Protein AF-A0A7S2ADS4-F1 (afdb_monomer)

Organism: NCBI:txid327968

pLDDT: mean 87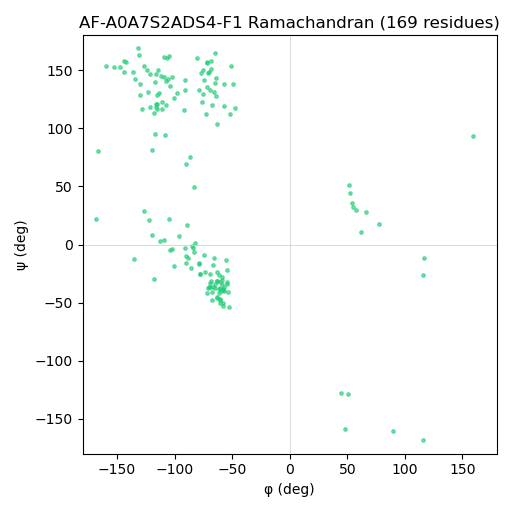.81, std 14.77, range [32.03, 98.38]

Radius of gyration: 16.37 Å; Cα contacts (8 Å, |Δi|>4): 279; chains: 1; bounding box: 36×34×46 Å

Secondary structure (DSSP, 8-state):
--TTS----------GGGHHHHHHHHHTTSTTT--SEEEE--SSEEE-TTTHHHHHHHHHHH--TTEEEEESSS-TT-EEEEHHHHHHHTTTT-S---HHHHHHHHTT-SSS--GGGG-SEEEEEPPPEEEEEE-TT-SS--EEEEEETTTTEEEEE-TTSTTSTTSSS--

Structure (mmCIF, N/CA/C/O backbone):
data_AF-A0A7S2ADS4-F1
#
_entry.id   AF-A0A7S2ADS4-F1
#
loop_
_atom_site.group_PDB
_atom_site.id
_atom_site.type_symbol
_atom_site.label_atom_id
_atom_site.label_alt_id
_atom_site.label_comp_id
_atom_site.label_asym_id
_atom_site.label_entity_id
_atom_site.label_seq_id
_atom_site.pdbx_PDB_ins_code
_atom_site.Cartn_x
_atom_site.Cartn_y
_atom_site.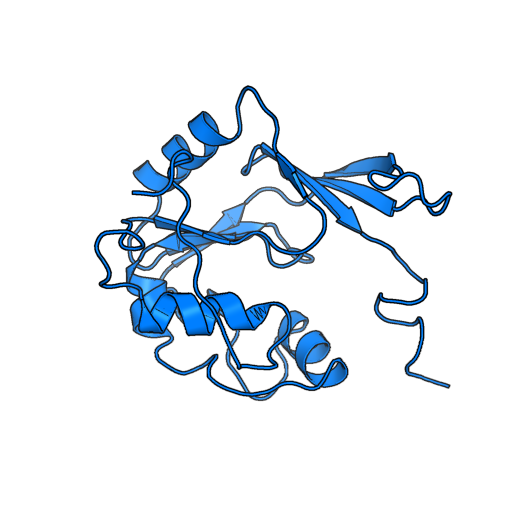Cartn_z
_atom_site.occupancy
_atom_site.B_iso_or_equiv
_atom_site.auth_seq_id
_atom_site.auth_comp_id
_atom_site.auth_asym_id
_atom_site.auth_atom_id
_atom_site.pdbx_PDB_model_num
ATOM 1 N N . TRP A 1 1 ? 11.730 -10.550 19.536 1.00 46.09 1 TRP A N 1
ATOM 2 C CA . TRP A 1 1 ? 11.793 -9.751 18.298 1.00 46.09 1 TRP A CA 1
ATOM 3 C C . TRP A 1 1 ? 12.718 -10.472 17.335 1.00 46.09 1 TRP A C 1
ATOM 5 O O . TRP A 1 1 ? 13.743 -10.949 17.799 1.00 46.09 1 TRP A O 1
ATOM 15 N N . GLY A 1 2 ? 12.358 -10.624 16.056 1.00 39.84 2 GLY A N 1
ATOM 16 C CA . GLY A 1 2 ? 13.338 -11.047 15.048 1.00 39.84 2 GLY A CA 1
ATOM 17 C C . GLY A 1 2 ? 14.359 -9.927 14.829 1.00 39.84 2 GLY A C 1
ATOM 18 O O . GLY A 1 2 ? 14.009 -8.759 15.006 1.00 39.84 2 GLY A O 1
ATOM 19 N N . GLU A 1 3 ? 15.592 -10.263 14.455 1.00 45.09 3 GLU A N 1
ATOM 20 C CA . GLU A 1 3 ? 16.738 -9.335 14.370 1.00 45.09 3 GLU A CA 1
ATOM 21 C C . GLU A 1 3 ? 16.525 -8.095 13.473 1.00 45.09 3 GLU A C 1
ATOM 23 O O . GLU A 1 3 ? 17.289 -7.140 13.560 1.00 45.09 3 GLU A O 1
ATOM 28 N N . LEU A 1 4 ? 15.475 -8.062 12.643 1.00 58.88 4 LEU A N 1
ATOM 29 C CA . LEU A 1 4 ? 15.259 -7.041 11.608 1.00 58.88 4 LEU A CA 1
ATOM 30 C C . LEU A 1 4 ? 14.064 -6.099 11.845 1.00 58.88 4 LEU A C 1
ATOM 32 O O . LEU A 1 4 ? 13.766 -5.272 10.987 1.00 58.88 4 LEU A O 1
ATOM 36 N N . GLY A 1 5 ? 13.341 -6.210 12.966 1.00 79.06 5 GLY A N 1
ATOM 37 C CA . GLY A 1 5 ? 12.141 -5.382 13.189 1.00 79.06 5 GLY A CA 1
ATOM 38 C C . GLY A 1 5 ? 10.993 -5.687 12.214 1.00 79.06 5 GLY A C 1
ATOM 39 O O . GLY A 1 5 ? 10.181 -4.817 11.910 1.00 79.06 5 GLY A O 1
ATOM 40 N N . MET A 1 6 ? 10.936 -6.923 11.713 1.00 87.25 6 MET A N 1
ATOM 41 C CA . MET A 1 6 ? 9.904 -7.420 10.803 1.00 87.25 6 MET A CA 1
ATOM 42 C C . MET A 1 6 ? 8.936 -8.352 11.537 1.00 87.25 6 MET A C 1
ATOM 44 O O . MET A 1 6 ? 9.355 -9.167 12.364 1.00 87.25 6 MET A O 1
ATOM 48 N N . THR A 1 7 ? 7.653 -8.267 11.184 1.00 90.69 7 THR A N 1
ATOM 49 C CA . THR A 1 7 ? 6.601 -9.177 11.655 1.00 90.69 7 THR A CA 1
ATOM 50 C C . THR A 1 7 ? 6.062 -9.956 10.466 1.00 90.69 7 THR A C 1
ATOM 52 O O . THR A 1 7 ? 5.569 -9.361 9.511 1.00 90.69 7 THR A O 1
ATOM 55 N N . TYR A 1 8 ? 6.154 -11.282 10.530 1.00 93.00 8 TYR A N 1
ATOM 56 C CA . TYR A 1 8 ? 5.609 -12.182 9.518 1.00 93.00 8 TYR A CA 1
ATOM 57 C C . TYR A 1 8 ? 4.250 -12.700 9.983 1.00 93.00 8 TYR A C 1
ATOM 59 O O . TYR A 1 8 ? 4.121 -13.163 11.117 1.00 93.00 8 TYR A O 1
ATOM 67 N N . ILE A 1 9 ? 3.249 -12.618 9.109 1.00 92.81 9 ILE A N 1
ATOM 68 C CA . ILE A 1 9 ? 1.906 -13.148 9.348 1.00 92.81 9 ILE A CA 1
ATOM 69 C C . ILE A 1 9 ? 1.627 -14.160 8.246 1.00 92.81 9 ILE A C 1
ATOM 71 O O . ILE A 1 9 ? 1.617 -13.811 7.066 1.00 92.81 9 ILE A O 1
ATOM 75 N N . ASN A 1 10 ? 1.411 -15.414 8.631 1.00 92.06 10 ASN A N 1
ATOM 76 C CA . ASN A 1 10 ? 1.027 -16.453 7.687 1.00 92.06 10 ASN A CA 1
ATOM 77 C C . ASN A 1 10 ? -0.464 -16.323 7.373 1.00 92.06 10 ASN A C 1
ATOM 79 O O . ASN A 1 10 ? -1.283 -16.202 8.283 1.00 92.06 10 ASN A O 1
ATOM 83 N N . SER A 1 11 ? -0.807 -16.383 6.090 1.00 87.88 11 SER A N 1
ATOM 84 C CA . SER A 1 11 ? -2.189 -16.393 5.620 1.00 87.88 11 SER A CA 1
ATOM 85 C C . SER A 1 11 ? -2.431 -17.637 4.782 1.00 87.88 11 SER A C 1
ATOM 87 O O . SER A 1 11 ? -1.649 -17.946 3.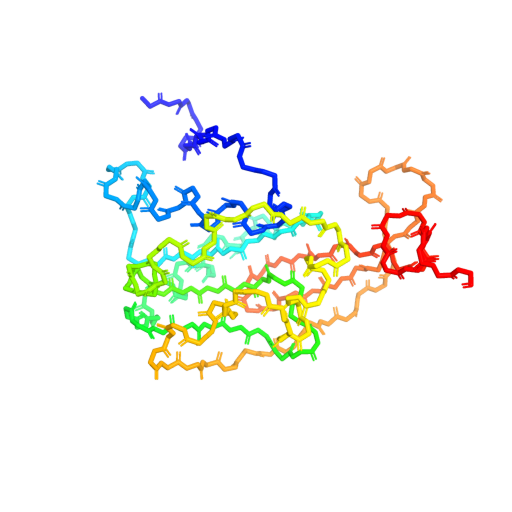885 1.00 87.88 11 SER A O 1
ATOM 89 N N . THR A 1 12 ? -3.514 -18.351 5.075 1.00 88.56 12 THR A N 1
ATOM 90 C CA . THR A 1 12 ? -4.017 -19.452 4.240 1.00 88.56 12 THR A CA 1
ATOM 91 C C . THR A 1 12 ? -5.024 -18.963 3.199 1.00 88.56 12 THR A C 1
ATOM 93 O O . THR A 1 12 ? -5.505 -19.752 2.388 1.00 88.56 12 THR A O 1
ATOM 96 N N . LEU A 1 13 ? -5.353 -17.667 3.218 1.00 89.25 13 LEU A N 1
ATOM 97 C CA . LEU A 1 13 ? -6.342 -17.070 2.338 1.00 89.25 13 LEU A CA 1
ATOM 98 C C . LEU A 1 13 ? -5.768 -16.880 0.930 1.00 89.25 13 LEU A C 1
ATOM 100 O O . LEU A 1 13 ? -4.782 -16.162 0.729 1.00 89.25 13 LEU A O 1
ATOM 104 N N . ASN A 1 14 ? -6.436 -17.466 -0.061 1.00 84.94 14 ASN A N 1
ATOM 105 C CA . ASN A 1 14 ? -6.102 -17.278 -1.464 1.00 84.94 14 ASN A CA 1
ATOM 106 C C . ASN A 1 14 ? -6.821 -16.039 -2.012 1.00 84.94 14 ASN A C 1
ATOM 108 O O . ASN A 1 14 ? -7.826 -16.137 -2.717 1.00 84.94 14 ASN A O 1
ATOM 112 N N . ALA A 1 15 ? -6.318 -14.865 -1.638 1.00 80.88 15 ALA A N 1
ATOM 113 C CA . ALA A 1 15 ? -6.899 -13.578 -2.013 1.00 80.88 15 ALA A CA 1
ATOM 114 C C . ALA A 1 15 ? -5.929 -12.659 -2.770 1.00 80.88 15 ALA A C 1
ATOM 116 O O . ALA A 1 15 ? -6.141 -11.449 -2.802 1.00 80.88 15 ALA A O 1
ATOM 117 N N . PHE A 1 16 ? -4.879 -13.231 -3.377 1.00 85.19 16 PHE A N 1
ATOM 118 C CA . PHE A 1 16 ? -3.826 -12.491 -4.087 1.00 85.19 16 PHE A CA 1
ATOM 119 C C . PHE A 1 16 ? -3.370 -11.270 -3.268 1.00 85.19 16 PHE A C 1
ATOM 121 O O . PHE A 1 16 ? -3.085 -11.402 -2.079 1.00 85.19 16 PHE A O 1
ATOM 128 N N . ASP A 1 17 ? -3.371 -10.093 -3.885 1.00 81.50 17 ASP A N 1
ATOM 129 C CA . ASP A 1 17 ? -2.969 -8.809 -3.332 1.00 81.50 17 ASP A CA 1
ATOM 130 C C . ASP A 1 17 ? -3.700 -8.488 -2.017 1.00 81.50 17 ASP A C 1
ATOM 132 O O . ASP A 1 17 ? -3.102 -8.015 -1.047 1.00 81.50 17 ASP A O 1
ATOM 136 N N . VAL A 1 18 ? -5.001 -8.771 -1.922 1.00 86.75 18 VAL A N 1
ATOM 137 C CA . VAL A 1 18 ? -5.809 -8.311 -0.781 1.00 86.75 18 VAL A CA 1
ATOM 138 C C . VAL A 1 18 ? -5.743 -9.230 0.441 1.00 86.75 18 VAL A C 1
ATOM 140 O O . VAL A 1 18 ? -6.287 -8.876 1.490 1.00 86.75 18 VAL A O 1
ATOM 143 N N . ASN A 1 19 ? -5.012 -10.352 0.379 1.00 90.81 19 ASN A N 1
ATOM 144 C CA . ASN A 1 19 ? -4.829 -11.233 1.541 1.00 90.81 19 ASN A CA 1
ATOM 145 C C . ASN A 1 19 ? -4.151 -10.519 2.723 1.00 90.81 19 ASN A C 1
ATOM 147 O O . ASN A 1 19 ? -4.493 -10.765 3.878 1.00 90.81 19 ASN A O 1
ATOM 151 N N . ALA A 1 20 ? -3.259 -9.569 2.441 1.00 92.81 20 ALA A N 1
ATOM 152 C CA . ALA A 1 20 ? -2.564 -8.794 3.451 1.00 92.81 20 ALA A CA 1
ATOM 153 C C . ALA A 1 20 ? -3.506 -7.830 4.187 1.00 92.81 20 ALA A C 1
ATOM 155 O O . ALA A 1 20 ? -3.249 -7.512 5.345 1.00 92.81 20 ALA A O 1
ATOM 156 N N . LEU A 1 21 ? -4.615 -7.400 3.569 1.00 95.00 21 LEU A N 1
ATOM 157 C CA . LEU A 1 21 ? -5.641 -6.607 4.255 1.00 95.00 21 LEU A CA 1
ATOM 158 C C . LEU A 1 21 ? -6.435 -7.469 5.243 1.00 95.00 21 LEU A C 1
ATOM 160 O O . LEU A 1 21 ? -6.642 -7.054 6.379 1.00 95.00 21 LEU A O 1
ATOM 164 N N . SER A 1 22 ? -6.798 -8.695 4.859 1.00 95.50 22 SER A N 1
ATOM 165 C CA . SER A 1 22 ? -7.390 -9.668 5.792 1.00 95.50 22 SER A CA 1
ATOM 166 C C . SER A 1 22 ? -6.448 -9.934 6.974 1.00 95.50 22 SER A C 1
ATOM 168 O O . SER A 1 22 ? -6.811 -9.724 8.133 1.00 95.50 22 SER A O 1
ATOM 170 N N . SER A 1 23 ? -5.188 -10.286 6.692 1.00 96.12 23 SER A N 1
ATOM 171 C CA . SER A 1 23 ? -4.178 -10.525 7.727 1.00 96.12 23 SER A CA 1
ATOM 172 C C . SER A 1 23 ? -3.959 -9.315 8.635 1.00 96.12 23 SER A C 1
ATOM 174 O O . SER A 1 23 ? -3.813 -9.484 9.846 1.00 96.12 23 SER A O 1
ATOM 176 N N . LEU A 1 24 ? -3.964 -8.100 8.080 1.00 96.38 24 LEU A N 1
ATOM 177 C CA . LEU A 1 24 ? -3.829 -6.873 8.856 1.00 96.38 24 LEU A CA 1
ATOM 178 C C . LEU A 1 24 ? -5.002 -6.681 9.821 1.00 96.38 24 LEU A C 1
ATOM 180 O O . LEU A 1 24 ? -4.757 -6.367 10.980 1.00 96.38 24 LEU A O 1
ATOM 184 N N . PHE A 1 25 ? -6.249 -6.891 9.391 1.00 97.50 25 PHE A N 1
ATOM 185 C CA . PHE A 1 25 ? -7.410 -6.749 10.276 1.00 97.50 25 PHE A CA 1
ATOM 186 C C . PHE A 1 25 ? -7.366 -7.713 11.461 1.00 97.50 25 PHE A C 1
ATOM 18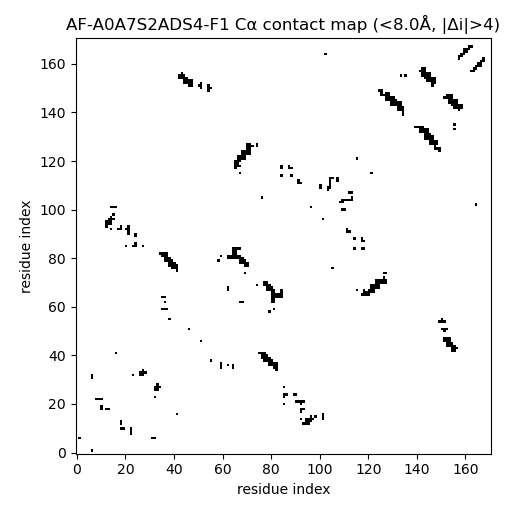8 O O . PHE A 1 25 ? -7.517 -7.274 12.601 1.00 97.50 25 PHE A O 1
ATOM 195 N N . HIS A 1 26 ? -7.064 -8.990 11.215 1.00 97.25 26 HIS A N 1
ATOM 196 C CA . HIS A 1 26 ? -6.988 -10.008 12.272 1.00 97.25 26 HIS A CA 1
ATOM 197 C C . HIS A 1 26 ? -5.838 -9.793 13.261 1.00 97.25 26 HIS A C 1
ATOM 199 O O . HIS A 1 26 ? -5.862 -10.341 14.359 1.00 97.25 26 HIS A O 1
ATOM 205 N N . ASN A 1 27 ? -4.837 -8.986 12.898 1.00 97.31 27 ASN A N 1
ATOM 206 C CA . ASN A 1 27 ? -3.653 -8.742 13.722 1.00 97.31 27 ASN A CA 1
ATOM 207 C C . ASN A 1 27 ? -3.479 -7.265 14.107 1.00 97.31 27 ASN A C 1
ATOM 209 O O . ASN A 1 27 ? -2.452 -6.910 14.676 1.00 97.31 27 ASN A O 1
ATOM 213 N N . VAL A 1 28 ? -4.450 -6.386 13.831 1.00 96.44 28 VAL A N 1
ATOM 214 C CA . VAL A 1 28 ? -4.300 -4.927 14.023 1.00 96.44 28 VAL A CA 1
ATOM 215 C C . VAL A 1 28 ? -4.037 -4.538 15.484 1.00 96.44 28 VAL A C 1
ATOM 217 O O . VAL A 1 28 ? -3.425 -3.505 15.759 1.00 96.44 28 VAL A O 1
ATOM 220 N N . ASP A 1 29 ? -4.485 -5.377 16.418 1.00 95.94 29 ASP A N 1
ATOM 221 C CA . ASP A 1 29 ? -4.302 -5.207 17.859 1.00 95.94 29 ASP A CA 1
ATOM 222 C C . ASP A 1 29 ? -3.021 -5.865 18.403 1.00 95.94 29 ASP A C 1
ATOM 224 O O . ASP A 1 29 ? -2.635 -5.584 19.541 1.00 95.94 29 ASP A O 1
ATOM 228 N N . ASP A 1 30 ? -2.313 -6.674 17.602 1.00 95.75 30 ASP A N 1
ATOM 229 C CA . ASP A 1 30 ? -1.022 -7.247 17.992 1.00 95.75 30 ASP A CA 1
ATOM 230 C C . ASP A 1 30 ? 0.002 -6.112 18.193 1.00 95.75 30 ASP A C 1
ATOM 232 O O . ASP A 1 30 ? 0.194 -5.294 17.287 1.00 95.75 30 ASP A O 1
ATOM 236 N N . PRO A 1 31 ? 0.710 -6.038 19.338 1.00 94.44 31 PRO A N 1
ATOM 237 C CA . PRO A 1 31 ? 1.683 -4.977 19.609 1.00 94.44 31 PRO A CA 1
ATOM 238 C C . PRO A 1 31 ? 2.780 -4.809 18.546 1.00 94.44 31 PRO A C 1
ATOM 240 O O . PRO A 1 31 ? 3.382 -3.741 18.465 1.00 94.44 31 PRO A O 1
ATOM 243 N N . ARG A 1 32 ? 3.049 -5.844 17.741 1.00 93.50 32 ARG A N 1
ATOM 244 C CA . ARG A 1 32 ? 4.057 -5.860 16.670 1.00 93.50 32 ARG A CA 1
ATOM 245 C C . ARG A 1 32 ? 3.523 -5.373 15.319 1.00 93.50 32 ARG A C 1
ATOM 247 O O . ARG A 1 32 ? 4.311 -5.182 14.396 1.00 93.50 32 ARG A O 1
ATOM 254 N N . VAL A 1 33 ? 2.206 -5.224 15.186 1.00 94.75 33 VAL A N 1
ATOM 255 C CA . VAL A 1 33 ? 1.500 -4.816 13.954 1.00 94.75 33 VAL A CA 1
ATOM 256 C C . VAL A 1 33 ? 0.758 -3.496 14.162 1.00 94.75 33 VAL A C 1
ATOM 258 O O . VAL A 1 33 ? 0.584 -2.711 13.228 1.00 94.75 33 VAL A O 1
ATOM 261 N N . ARG A 1 34 ? 0.327 -3.224 15.394 1.00 95.81 34 ARG A N 1
ATOM 262 C CA . ARG A 1 34 ? -0.405 -2.022 15.777 1.00 95.81 34 ARG A CA 1
ATOM 263 C C . ARG A 1 34 ? 0.385 -0.761 15.428 1.00 95.81 34 ARG A C 1
ATOM 265 O O . ARG A 1 34 ? 1.455 -0.503 15.976 1.00 95.81 34 ARG A O 1
ATOM 272 N N . ALA A 1 35 ? -0.191 0.070 14.568 1.00 96.00 35 ALA A N 1
ATOM 273 C CA . ALA A 1 35 ? 0.373 1.344 14.146 1.00 96.00 35 ALA A CA 1
ATOM 274 C C . ALA A 1 35 ? -0.736 2.389 13.986 1.00 96.00 35 ALA A C 1
ATOM 276 O O . ALA A 1 35 ? -1.895 2.055 13.765 1.00 96.00 35 ALA A O 1
ATOM 277 N N . ARG A 1 36 ? -0.386 3.679 14.069 1.00 96.12 36 ARG A N 1
ATOM 278 C CA . ARG A 1 36 ? -1.331 4.782 13.802 1.00 96.12 36 ARG A CA 1
ATOM 279 C C . ARG A 1 36 ? -1.719 4.861 12.320 1.00 96.12 36 ARG A C 1
ATOM 281 O O . ARG A 1 36 ? -2.836 5.274 11.999 1.00 96.12 36 ARG A O 1
ATOM 288 N N . ALA A 1 37 ? -0.778 4.514 11.450 1.00 97.31 37 ALA A N 1
ATOM 289 C CA . ALA A 1 37 ? -0.892 4.584 10.006 1.00 97.31 37 ALA A CA 1
ATOM 290 C C . ALA A 1 37 ? -0.164 3.401 9.369 1.00 97.31 37 ALA A C 1
ATOM 292 O O . ALA A 1 37 ? 0.860 2.947 9.882 1.00 97.31 37 ALA A O 1
ATOM 293 N N . TYR A 1 38 ? -0.675 2.966 8.228 1.00 97.44 38 TYR A N 1
ATOM 294 C CA . TYR A 1 38 ? -0.163 1.856 7.444 1.00 97.44 38 TYR A CA 1
ATOM 295 C C . TYR A 1 38 ? 0.191 2.345 6.043 1.00 97.44 38 TYR A C 1
ATOM 297 O O . TYR A 1 38 ? -0.461 3.246 5.514 1.00 97.44 38 TYR A O 1
ATOM 305 N N . LEU A 1 39 ? 1.223 1.751 5.452 1.00 96.12 39 LEU A N 1
ATOM 306 C CA . LEU A 1 39 ? 1.535 1.865 4.032 1.00 96.12 39 LEU A CA 1
ATOM 307 C C . LEU A 1 39 ? 1.402 0.474 3.437 1.00 96.12 39 LEU A C 1
ATOM 309 O O . LEU A 1 39 ? 2.086 -0.452 3.865 1.00 96.12 39 LEU A O 1
ATOM 313 N N . TYR A 1 40 ? 0.514 0.347 2.466 1.00 95.38 40 TYR A N 1
ATOM 314 C CA . TYR A 1 40 ? 0.331 -0.878 1.718 1.00 95.38 40 TYR A CA 1
ATOM 315 C C . TYR A 1 40 ? 1.061 -0.740 0.382 1.00 95.38 40 TYR A C 1
ATOM 317 O O . TYR A 1 40 ? 0.891 0.243 -0.345 1.00 95.38 40 TYR A O 1
ATOM 325 N N . ILE A 1 41 ? 1.924 -1.714 0.117 1.00 93.06 41 ILE A N 1
ATOM 326 C CA . ILE A 1 41 ? 2.732 -1.854 -1.090 1.00 93.06 41 ILE A CA 1
ATOM 327 C C . ILE A 1 41 ? 2.540 -3.274 -1.605 1.00 93.06 41 ILE A C 1
ATOM 329 O O . ILE A 1 41 ? 2.527 -4.221 -0.821 1.00 93.06 41 ILE A O 1
ATOM 333 N N . HIS A 1 42 ? 2.402 -3.410 -2.916 1.00 87.88 42 HIS A N 1
ATOM 334 C CA . HIS A 1 42 ? 2.174 -4.693 -3.570 1.00 87.88 42 HIS A CA 1
ATOM 335 C C . HIS A 1 42 ? 3.133 -4.895 -4.753 1.00 87.88 42 HIS A C 1
ATOM 337 O O . HIS A 1 42 ? 3.690 -3.920 -5.266 1.00 87.88 42 HIS A O 1
ATOM 343 N N . ASP A 1 43 ? 3.288 -6.137 -5.220 1.00 85.31 43 ASP A N 1
ATOM 344 C CA . ASP A 1 43 ? 4.218 -6.612 -6.259 1.00 85.31 43 ASP A CA 1
ATOM 345 C C . ASP A 1 43 ? 5.681 -6.143 -6.100 1.00 85.31 43 ASP A C 1
ATOM 347 O O . ASP A 1 43 ? 6.165 -5.770 -5.033 1.00 85.31 43 ASP A O 1
ATOM 351 N N . THR A 1 44 ? 6.413 -6.173 -7.214 1.00 91.00 44 THR A N 1
ATOM 352 C CA . THR A 1 44 ? 7.784 -5.716 -7.371 1.00 91.00 44 THR A CA 1
ATOM 353 C C . THR A 1 44 ? 7.906 -4.216 -7.123 1.00 91.00 44 THR A C 1
ATOM 355 O O . THR A 1 44 ? 7.612 -3.390 -7.997 1.00 91.00 44 THR A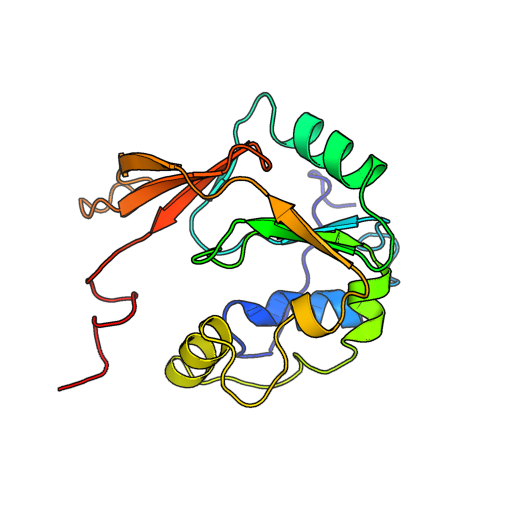 O 1
ATOM 358 N N . VAL A 1 45 ? 8.423 -3.866 -5.948 1.00 94.38 45 VAL A N 1
ATOM 359 C CA . VAL A 1 45 ? 8.780 -2.496 -5.578 1.00 94.38 45 VAL A CA 1
ATOM 360 C C . VAL A 1 45 ? 10.238 -2.388 -5.147 1.00 94.38 45 VAL A C 1
ATOM 362 O O . VAL A 1 45 ? 10.817 -3.321 -4.599 1.00 94.38 45 VAL A O 1
ATOM 365 N N . MET A 1 46 ? 10.825 -1.216 -5.374 1.00 95.69 46 MET A N 1
ATOM 366 C CA . MET A 1 46 ? 12.127 -0.831 -4.837 1.00 95.69 46 MET A CA 1
ATOM 367 C C . MET A 1 46 ? 11.979 0.517 -4.144 1.00 95.69 46 MET A C 1
ATOM 369 O O . MET A 1 46 ? 11.637 1.517 -4.777 1.00 95.69 46 MET A O 1
ATOM 373 N N . VAL A 1 47 ? 12.215 0.537 -2.840 1.00 95.31 47 VAL A N 1
ATOM 374 C CA . VAL A 1 47 ? 12.160 1.756 -2.030 1.00 95.31 47 VAL A CA 1
ATOM 375 C C . VAL A 1 47 ? 13.411 2.603 -2.242 1.00 95.31 47 VAL A C 1
ATOM 377 O O . VAL A 1 47 ? 14.494 2.061 -2.456 1.00 95.31 47 VAL A O 1
ATOM 380 N N . GLU A 1 48 ? 13.283 3.927 -2.164 1.00 95.25 48 GLU A N 1
ATOM 381 C CA . GLU A 1 48 ? 14.441 4.822 -2.199 1.00 95.25 48 GLU A CA 1
ATOM 382 C C . GLU A 1 48 ? 15.208 4.733 -0.864 1.00 95.25 48 GLU A C 1
ATOM 384 O O . GLU A 1 48 ? 14.688 5.202 0.161 1.00 95.25 48 GLU A O 1
ATOM 389 N N . PRO A 1 49 ? 16.441 4.183 -0.831 1.00 92.25 49 PRO A N 1
ATOM 390 C CA . PRO A 1 49 ? 17.090 3.779 0.421 1.00 92.25 49 PRO A CA 1
ATOM 391 C C . PRO A 1 49 ? 17.267 4.916 1.430 1.00 92.25 49 PRO A C 1
ATOM 393 O O . PRO A 1 49 ? 17.175 4.707 2.637 1.00 92.25 49 PRO A O 1
ATOM 396 N N . LYS A 1 50 ? 17.502 6.140 0.943 1.00 93.62 50 LYS A N 1
ATOM 397 C CA . LYS A 1 50 ? 17.803 7.296 1.801 1.00 93.62 50 LYS A CA 1
ATOM 398 C C . LYS A 1 50 ? 16.568 8.025 2.323 1.00 93.62 50 LYS A C 1
ATOM 400 O O . LYS A 1 50 ? 16.674 8.789 3.278 1.00 93.62 50 LYS A O 1
ATOM 405 N N . SER A 1 51 ? 15.414 7.863 1.679 1.00 96.00 51 SER A N 1
ATOM 406 C CA . SER A 1 51 ? 14.284 8.778 1.895 1.00 96.00 51 SER A CA 1
ATOM 407 C C . SER A 1 51 ? 12.924 8.113 2.060 1.00 96.00 51 SER A C 1
ATOM 409 O O . SER A 1 51 ? 12.013 8.759 2.568 1.00 96.00 51 SER A O 1
ATOM 411 N N . PHE A 1 52 ? 12.791 6.822 1.753 1.00 94.88 52 PHE A N 1
ATOM 412 C CA . PHE A 1 52 ? 11.544 6.083 1.948 1.00 94.88 52 PHE A CA 1
ATOM 413 C C . PHE A 1 52 ? 10.998 6.204 3.378 1.00 94.88 52 PHE A C 1
ATOM 415 O O . PHE A 1 52 ? 9.868 6.639 3.596 1.00 94.88 52 PHE A O 1
ATOM 422 N N . LEU A 1 53 ? 11.827 5.890 4.379 1.00 93.25 53 LEU A N 1
ATOM 423 C CA . LEU A 1 53 ? 11.384 5.886 5.772 1.00 93.25 53 LEU A CA 1
ATOM 424 C C . LEU A 1 53 ? 11.052 7.293 6.284 1.00 93.25 53 LEU A C 1
ATOM 426 O O . LEU A 1 53 ? 10.073 7.479 7.009 1.00 93.25 53 LEU A O 1
ATOM 430 N N . SER A 1 54 ? 11.859 8.296 5.925 1.00 95.50 54 SER A N 1
ATOM 431 C CA . SER A 1 54 ? 11.604 9.679 6.339 1.00 95.50 54 SER A CA 1
ATOM 432 C C . SER A 1 54 ? 10.333 10.222 5.687 1.00 95.50 54 SER A C 1
ATOM 434 O O . SER A 1 54 ? 9.558 10.911 6.353 1.00 95.50 54 SER A O 1
ATOM 436 N N . GLN A 1 55 ? 10.068 9.846 4.437 1.00 96.00 55 GLN A N 1
ATOM 437 C CA . GLN A 1 55 ? 8.840 10.193 3.745 1.00 96.00 55 GLN A CA 1
ATOM 438 C C . GLN A 1 55 ? 7.615 9.509 4.362 1.00 96.00 55 GLN A C 1
ATOM 440 O O . GLN A 1 55 ? 6.635 10.187 4.677 1.00 96.00 55 GLN A O 1
ATOM 445 N N . PHE A 1 56 ? 7.670 8.200 4.621 1.00 94.69 56 PHE A N 1
ATOM 446 C CA . PHE A 1 56 ? 6.555 7.503 5.264 1.00 94.69 56 PHE A CA 1
ATOM 447 C C . PHE A 1 56 ? 6.244 8.089 6.648 1.00 94.69 56 PHE A C 1
ATOM 449 O O . PHE A 1 56 ? 5.082 8.318 6.979 1.00 94.69 56 PHE A O 1
ATOM 456 N N . ARG A 1 57 ? 7.269 8.451 7.432 1.00 95.38 57 ARG A N 1
ATOM 457 C CA . ARG A 1 57 ? 7.083 9.145 8.718 1.00 95.38 57 ARG A CA 1
ATOM 458 C C . ARG A 1 57 ? 6.377 10.495 8.569 1.00 95.38 57 ARG A C 1
ATOM 460 O O . ARG A 1 57 ? 5.576 10.839 9.435 1.00 95.38 57 ARG A O 1
ATOM 467 N N . LYS A 1 58 ? 6.647 11.264 7.507 1.00 96.38 58 LYS A N 1
ATOM 468 C CA . LYS A 1 58 ? 5.920 12.518 7.230 1.00 96.38 58 LYS A CA 1
ATOM 469 C C . LYS A 1 58 ? 4.443 12.240 6.962 1.00 96.38 58 LYS A C 1
ATOM 471 O O . LYS A 1 58 ? 3.600 12.888 7.573 1.00 96.38 58 LYS A O 1
ATOM 476 N N . ILE A 1 59 ? 4.138 11.241 6.131 1.00 95.62 59 ILE A N 1
ATOM 477 C CA . ILE A 1 59 ? 2.757 10.829 5.841 1.00 95.62 59 ILE A CA 1
ATOM 478 C C . ILE A 1 59 ? 2.043 10.371 7.117 1.00 95.62 59 ILE A C 1
ATOM 480 O O . ILE A 1 59 ? 0.963 10.867 7.426 1.00 95.62 59 ILE A O 1
ATOM 484 N N . ALA A 1 60 ? 2.661 9.481 7.896 1.00 96.00 60 ALA A N 1
ATOM 485 C CA . ALA A 1 60 ? 2.076 8.918 9.112 1.00 96.00 60 ALA A CA 1
ATOM 486 C C . ALA A 1 60 ? 1.715 9.984 10.166 1.00 96.00 60 ALA A C 1
ATOM 488 O O . ALA A 1 60 ? 0.759 9.812 10.926 1.00 96.00 60 ALA A O 1
ATOM 489 N N . LYS A 1 61 ? 2.458 11.101 10.202 1.00 96.75 61 LYS A N 1
ATOM 490 C CA . LYS A 1 61 ? 2.181 12.238 11.094 1.00 96.75 61 LYS A CA 1
ATOM 491 C C . LYS A 1 61 ? 0.931 13.022 10.695 1.00 96.75 61 LYS A C 1
ATOM 493 O O . LYS A 1 61 ? 0.214 13.483 11.577 1.00 96.75 61 LYS A O 1
ATOM 498 N N . ILE A 1 62 ? 0.681 13.186 9.397 1.00 96.88 62 ILE A N 1
ATOM 499 C CA . ILE A 1 62 ? -0.387 14.064 8.886 1.00 96.88 62 ILE A CA 1
ATOM 500 C C . ILE A 1 62 ? -1.654 13.317 8.473 1.00 96.88 62 ILE A C 1
ATOM 502 O O . ILE A 1 62 ? -2.706 13.939 8.340 1.00 96.88 62 ILE A O 1
ATOM 506 N N . ILE A 1 63 ? -1.569 12.005 8.253 1.00 97.69 63 ILE A N 1
ATOM 507 C CA . ILE A 1 63 ? -2.730 11.205 7.879 1.00 97.69 63 ILE A CA 1
ATOM 508 C C . ILE A 1 63 ? -3.708 11.100 9.056 1.00 97.69 63 ILE A C 1
ATOM 510 O O . ILE A 1 63 ? -3.309 10.871 10.207 1.00 97.69 63 ILE A O 1
ATOM 514 N N . GLY A 1 64 ? -4.988 11.322 8.758 1.00 98.31 64 GLY A N 1
ATOM 515 C CA . GLY A 1 64 ? -6.094 11.133 9.689 1.00 98.31 64 GLY A CA 1
ATOM 516 C C . GLY A 1 64 ? -6.370 9.653 9.947 1.00 98.31 64 GLY A C 1
ATOM 517 O O . GLY A 1 64 ? -6.039 8.792 9.139 1.00 98.31 64 GLY A O 1
ATOM 518 N N . GLU A 1 65 ? -7.002 9.346 11.077 1.00 98.19 65 GLU A N 1
ATOM 519 C CA . GLU A 1 65 ? -7.261 7.958 11.489 1.00 98.19 65 GLU A CA 1
ATOM 520 C C . GLU A 1 65 ? -8.219 7.217 10.540 1.00 98.19 65 GLU A C 1
ATOM 522 O O . GLU A 1 65 ? -8.042 6.023 10.315 1.00 98.19 65 GLU A O 1
ATOM 527 N N . ASP A 1 66 ? -9.187 7.938 9.964 1.00 98.25 66 ASP A N 1
ATOM 528 C CA . ASP A 1 66 ? -10.177 7.470 8.977 1.00 98.25 66 ASP A CA 1
ATOM 529 C C . ASP A 1 66 ? -9.855 7.970 7.546 1.00 98.25 66 ASP A C 1
ATOM 531 O O . ASP A 1 66 ? -10.749 8.107 6.707 1.00 98.25 66 ASP A O 1
ATOM 535 N N . GLU A 1 67 ? -8.599 8.334 7.267 1.00 98.38 67 GLU A N 1
ATOM 536 C CA . GLU A 1 67 ? -8.161 8.826 5.955 1.00 98.38 67 GLU A CA 1
ATOM 537 C C . GLU A 1 67 ? -7.414 7.745 5.175 1.00 98.38 67 GLU A C 1
ATOM 539 O O . GLU A 1 67 ? -6.611 7.000 5.740 1.00 98.38 67 GLU A O 1
ATOM 544 N N . ILE A 1 68 ? -7.611 7.736 3.859 1.00 97.62 68 ILE A N 1
ATOM 545 C CA . ILE A 1 68 ? -6.733 7.068 2.901 1.00 97.62 68 ILE A CA 1
ATOM 546 C C . ILE A 1 68 ? -6.099 8.092 1.954 1.00 97.62 68 ILE A C 1
ATOM 548 O O . ILE A 1 68 ? -6.750 9.033 1.495 1.00 97.62 68 ILE A O 1
ATOM 552 N N . ARG A 1 69 ? -4.818 7.890 1.652 1.00 96.75 69 ARG A N 1
ATOM 553 C CA . ARG A 1 69 ? -4.035 8.628 0.664 1.00 96.75 69 ARG A CA 1
ATOM 554 C C . ARG A 1 69 ? -3.633 7.685 -0.453 1.00 96.75 69 ARG A C 1
ATOM 556 O O . ARG A 1 69 ? -2.888 6.736 -0.203 1.00 96.75 69 ARG A O 1
ATOM 563 N N . LEU A 1 70 ? -4.113 7.947 -1.663 1.00 93.50 70 LEU A N 1
ATOM 564 C CA . LEU A 1 70 ? -3.804 7.131 -2.833 1.00 93.50 70 LEU A CA 1
ATOM 565 C C . LEU A 1 70 ? -3.485 7.997 -4.057 1.00 93.50 70 LEU A C 1
ATOM 567 O O . LEU A 1 70 ? -4.052 9.084 -4.202 1.00 93.50 70 LEU A O 1
ATOM 571 N N . PRO A 1 71 ? -2.614 7.517 -4.956 1.00 89.62 71 PRO A N 1
ATOM 572 C CA . PRO A 1 71 ? -2.368 8.182 -6.221 1.00 89.62 71 PRO A CA 1
ATOM 573 C C . PRO A 1 71 ? -3.605 8.086 -7.109 1.00 89.62 71 PRO A C 1
ATOM 575 O O . PRO A 1 71 ? -4.440 7.194 -6.944 1.00 89.62 71 PRO A O 1
ATOM 578 N N . GLY A 1 72 ? -3.711 9.004 -8.072 1.00 81.56 72 GLY A N 1
ATOM 579 C CA . GLY A 1 72 ? -4.717 8.904 -9.129 1.00 81.56 72 GLY A CA 1
ATOM 580 C C . GLY A 1 72 ? -4.693 7.531 -9.811 1.00 81.56 72 GLY A C 1
ATOM 581 O O . GLY A 1 72 ? -3.668 6.844 -9.830 1.00 81.56 72 GLY A O 1
ATOM 582 N N . THR A 1 73 ? -5.831 7.111 -10.360 1.00 79.00 73 THR A N 1
ATOM 583 C CA . THR A 1 73 ? -5.918 5.853 -11.102 1.00 79.00 73 THR A CA 1
ATOM 584 C C . THR A 1 73 ? -5.057 5.915 -12.369 1.00 79.00 73 THR A C 1
ATOM 586 O O . THR A 1 73 ? -5.054 6.938 -13.057 1.00 79.00 73 THR A O 1
ATOM 589 N N . PRO A 1 74 ? -4.328 4.840 -12.716 1.00 76.56 74 PRO A N 1
ATOM 590 C CA . PRO A 1 74 ? -4.162 3.580 -11.978 1.00 76.56 74 PRO A CA 1
ATOM 591 C C . PRO A 1 74 ? -3.214 3.707 -10.767 1.00 76.56 74 PRO A C 1
ATOM 593 O O . PRO A 1 74 ? -2.076 4.163 -10.896 1.00 76.56 74 PRO A O 1
ATOM 596 N N . ASN A 1 75 ? -3.660 3.236 -9.595 1.00 73.62 75 ASN A N 1
ATOM 597 C CA . ASN A 1 75 ? -2.921 3.392 -8.335 1.00 73.62 75 ASN A CA 1
ATOM 598 C C . ASN A 1 75 ? -1.943 2.233 -8.021 1.00 73.62 75 ASN A C 1
ATOM 600 O O . ASN A 1 75 ? -1.033 2.415 -7.212 1.00 73.62 75 ASN A O 1
ATOM 604 N N . SER A 1 76 ? -2.076 1.083 -8.699 1.00 81.38 76 SER A N 1
ATOM 605 C CA . SER A 1 76 ? -1.272 -0.144 -8.510 1.00 81.38 76 SER A CA 1
ATOM 606 C C . SER A 1 76 ? -1.252 -0.700 -7.082 1.00 81.38 76 SER A C 1
ATOM 608 O O . SER A 1 76 ? -0.229 -1.250 -6.662 1.00 81.38 76 SER A O 1
ATOM 610 N N . ASN A 1 77 ? -2.353 -0.521 -6.347 1.00 85.62 77 ASN A N 1
ATOM 611 C CA . ASN A 1 77 ? -2.499 -0.932 -4.953 1.00 85.62 77 ASN A CA 1
ATOM 612 C C . ASN A 1 77 ? -1.353 -0.390 -4.073 1.00 85.62 77 ASN A C 1
ATOM 614 O O . ASN A 1 77 ? -0.759 -1.114 -3.284 1.00 85.62 77 ASN A O 1
ATOM 618 N N . ILE A 1 78 ? -0.992 0.890 -4.244 1.00 92.25 78 ILE A N 1
ATOM 619 C CA . ILE A 1 78 ? -0.031 1.590 -3.376 1.00 92.25 78 ILE A CA 1
ATOM 620 C C . ILE A 1 78 ? -0.736 2.757 -2.702 1.00 92.25 78 ILE A C 1
ATOM 622 O O . ILE A 1 78 ? -1.139 3.713 -3.367 1.00 92.25 78 ILE A O 1
ATOM 626 N N . TYR A 1 79 ? -0.891 2.686 -1.384 1.00 94.62 79 TYR A N 1
ATOM 627 C CA . TYR A 1 79 ? -1.617 3.699 -0.624 1.00 94.62 79 TYR A CA 1
ATOM 628 C C . TYR A 1 79 ? -1.245 3.684 0.859 1.00 94.62 79 TYR A C 1
ATOM 630 O O . TYR A 1 79 ? -0.863 2.655 1.418 1.00 94.62 79 TYR A O 1
ATOM 638 N N . ALA A 1 80 ? -1.402 4.834 1.515 1.00 97.12 80 ALA A N 1
ATOM 639 C CA . ALA A 1 80 ? -1.284 4.960 2.965 1.00 97.12 80 ALA A CA 1
ATOM 640 C C . ALA A 1 80 ? -2.657 5.207 3.594 1.00 97.12 80 ALA A C 1
ATOM 642 O O . ALA A 1 80 ? -3.477 5.910 3.014 1.00 97.12 80 ALA A O 1
ATOM 643 N N . PHE A 1 81 ? -2.919 4.664 4.780 1.00 98.19 81 PHE A N 1
ATOM 644 C CA . PHE A 1 81 ? -4.199 4.843 5.472 1.00 98.19 81 PHE A CA 1
ATOM 645 C C . PHE A 1 81 ? -4.041 4.857 6.986 1.00 98.19 81 PHE A C 1
ATOM 647 O O . PHE A 1 81 ? -3.110 4.276 7.546 1.00 98.19 81 PHE A O 1
ATOM 654 N N . GLY A 1 82 ? -4.963 5.547 7.649 1.00 98.31 82 GLY A N 1
ATOM 655 C CA . GLY A 1 82 ? -5.074 5.538 9.098 1.00 98.31 82 GLY A CA 1
ATOM 656 C C . GLY A 1 82 ? -5.622 4.215 9.634 1.00 98.31 82 GLY A C 1
ATOM 657 O O . GLY A 1 82 ? -6.324 3.469 8.954 1.00 98.31 82 GLY A O 1
ATOM 658 N N . HIS A 1 83 ? -5.306 3.919 10.891 1.00 97.50 83 HIS A N 1
ATOM 659 C CA . HIS A 1 83 ? -5.671 2.653 11.527 1.00 97.50 83 HIS A CA 1
ATOM 660 C C . HIS A 1 83 ? -7.182 2.407 11.674 1.00 97.50 83 HIS A C 1
ATOM 662 O O . HIS A 1 83 ? -7.594 1.251 11.757 1.00 97.50 83 HIS A O 1
ATOM 668 N N . LYS A 1 84 ? -8.037 3.440 11.700 1.00 98.31 84 LYS A N 1
ATOM 669 C CA . LYS A 1 84 ? -9.490 3.219 11.772 1.00 98.31 84 LYS A CA 1
ATOM 670 C C . LYS A 1 84 ? -10.062 2.724 10.448 1.00 98.31 84 LYS A C 1
ATOM 672 O O . LYS A 1 84 ? -11.037 1.981 10.478 1.00 98.31 84 LYS A O 1
ATOM 677 N N . VAL A 1 85 ? -9.404 2.995 9.315 1.00 98.31 85 VAL A N 1
ATOM 678 C CA . VAL A 1 85 ? -9.756 2.371 8.025 1.00 98.31 85 VAL A CA 1
ATOM 679 C C . VAL A 1 85 ? -9.685 0.844 8.131 1.00 98.31 85 VAL A C 1
ATOM 681 O O . VAL A 1 85 ? -10.590 0.167 7.650 1.00 98.31 85 VAL A O 1
ATOM 684 N N . VAL A 1 86 ? -8.681 0.307 8.844 1.00 97.56 86 VAL A N 1
ATOM 685 C CA . VAL A 1 86 ? -8.545 -1.141 9.102 1.00 97.56 86 VAL A CA 1
ATOM 686 C C . VAL A 1 86 ? -9.766 -1.707 9.808 1.00 97.56 86 VAL A C 1
ATOM 688 O O . VAL A 1 86 ? -10.363 -2.685 9.370 1.00 97.56 86 VAL A O 1
ATOM 691 N N . ARG A 1 87 ? -10.175 -1.059 10.898 1.00 97.19 87 ARG A N 1
ATOM 692 C CA . ARG A 1 87 ? -11.321 -1.514 11.692 1.00 97.19 87 ARG A CA 1
ATOM 693 C C . ARG A 1 87 ? -12.644 -1.365 10.945 1.00 97.19 87 ARG A C 1
ATOM 695 O O . ARG A 1 87 ? -13.556 -2.159 11.161 1.00 97.19 87 ARG A O 1
ATOM 702 N N . SER A 1 88 ? -12.747 -0.363 10.076 1.00 97.81 88 SER A N 1
ATOM 703 C CA . SER A 1 88 ? -13.955 -0.085 9.303 1.00 97.81 88 SER A CA 1
ATOM 704 C C . SER A 1 88 ? -14.240 -1.153 8.250 1.00 97.81 88 SER A C 1
ATOM 706 O O . SER A 1 88 ? -15.408 -1.490 8.059 1.00 97.81 88 SER A O 1
ATOM 708 N N . TYR A 1 89 ? -13.215 -1.725 7.605 1.00 97.00 89 TYR A N 1
ATOM 709 C CA . TYR A 1 89 ? -13.444 -2.767 6.597 1.00 97.00 89 TYR A CA 1
ATOM 710 C C . TYR A 1 89 ? -13.739 -4.152 7.176 1.00 97.00 89 TYR A C 1
ATOM 712 O O . TYR A 1 89 ? -14.293 -4.992 6.470 1.00 97.00 89 TYR A O 1
ATOM 720 N N . ARG A 1 90 ? -13.457 -4.388 8.463 1.00 96.12 90 ARG A N 1
ATOM 721 C CA . ARG A 1 90 ? -13.761 -5.652 9.154 1.00 96.12 90 ARG A CA 1
ATOM 722 C C . ARG A 1 90 ? -13.251 -6.869 8.363 1.00 96.12 90 ARG A C 1
ATOM 724 O O . ARG A 1 90 ? -12.114 -6.893 7.915 1.00 96.12 90 ARG A O 1
ATOM 731 N N . THR A 1 91 ? -14.119 -7.847 8.131 1.00 95.94 91 THR A N 1
ATOM 732 C CA . THR A 1 91 ? -13.849 -9.077 7.383 1.00 95.94 91 THR A CA 1
ATOM 733 C C . THR A 1 91 ? -14.123 -8.937 5.878 1.00 95.94 91 THR A C 1
ATOM 735 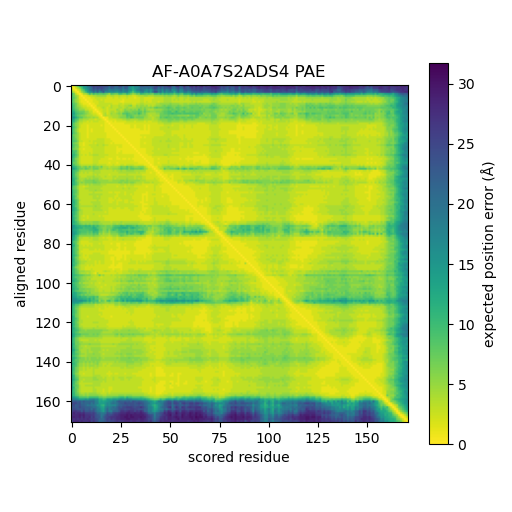O O . THR A 1 91 ? -14.244 -9.941 5.186 1.00 95.94 91 THR A O 1
ATOM 738 N N . ASN A 1 92 ? -14.237 -7.715 5.327 1.00 95.44 92 ASN A N 1
ATOM 739 C CA . ASN A 1 92 ? -14.530 -7.493 3.898 1.00 95.44 92 ASN A CA 1
ATOM 740 C C . ASN A 1 92 ? -13.550 -8.221 2.969 1.00 95.44 92 ASN A C 1
ATOM 742 O O . ASN A 1 92 ? -13.948 -8.641 1.891 1.00 95.44 92 ASN A O 1
ATOM 746 N N . PHE A 1 93 ? -12.290 -8.378 3.380 1.00 94.19 93 PHE A N 1
ATOM 747 C CA . PHE A 1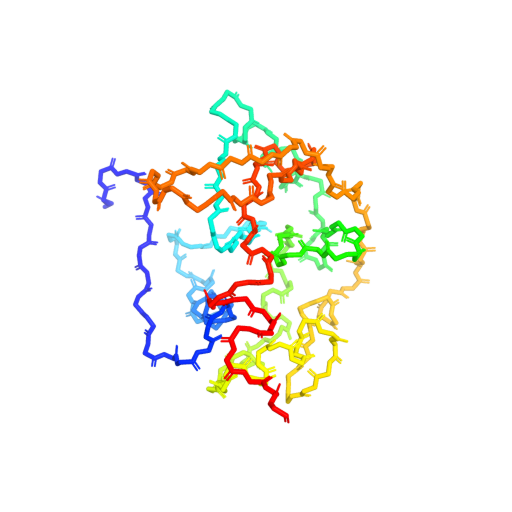 93 ? -11.259 -9.051 2.587 1.00 94.19 93 PHE A CA 1
ATOM 748 C C . PHE A 1 93 ? -11.059 -10.528 2.958 1.00 94.19 93 PHE A C 1
ATOM 750 O O . PHE A 1 93 ? -10.155 -11.149 2.414 1.00 94.19 93 PHE A O 1
ATOM 757 N N . ASP A 1 94 ? -11.897 -11.112 3.823 1.00 94.69 94 ASP A N 1
ATOM 758 C CA . ASP A 1 94 ? -11.832 -12.528 4.227 1.00 94.69 94 ASP A CA 1
ATOM 759 C C . ASP A 1 94 ? -12.532 -13.437 3.204 1.00 94.69 94 ASP A C 1
ATOM 761 O O . ASP A 1 94 ? -13.388 -14.258 3.536 1.00 94.69 94 ASP A O 1
ATOM 765 N N . VAL A 1 95 ? -12.204 -13.263 1.925 1.00 91.56 95 VAL A N 1
ATOM 766 C CA . VAL A 1 95 ? -12.793 -14.043 0.835 1.00 91.56 95 VAL A CA 1
ATOM 767 C C . VAL A 1 95 ? -11.708 -14.515 -0.118 1.00 91.56 95 VAL A C 1
ATOM 769 O O . VAL A 1 95 ? -10.752 -13.797 -0.399 1.00 91.56 95 VAL A O 1
ATOM 772 N N . ASN A 1 96 ? -11.857 -15.736 -0.624 1.00 89.88 96 ASN A N 1
ATOM 773 C CA . ASN A 1 96 ? -10.991 -16.225 -1.687 1.00 89.88 96 ASN A CA 1
ATOM 774 C C . ASN A 1 96 ? -11.377 -15.565 -3.011 1.00 89.88 96 ASN A C 1
ATOM 776 O O . ASN A 1 96 ? -12.564 -15.411 -3.313 1.00 89.88 96 ASN A O 1
ATOM 780 N N . PHE A 1 97 ? -10.371 -15.239 -3.814 1.00 84.31 97 PHE A N 1
ATOM 781 C CA . PHE A 1 97 ? -10.547 -14.692 -5.151 1.00 84.31 97 PHE A CA 1
ATOM 782 C C . PHE A 1 97 ? -9.982 -15.653 -6.187 1.00 84.31 97 PHE A C 1
ATOM 784 O O . PHE A 1 97 ? -8.963 -16.309 -5.980 1.00 84.31 97 PHE A O 1
ATOM 791 N N . THR A 1 98 ? -10.616 -15.691 -7.351 1.00 85.94 98 THR A N 1
ATOM 792 C CA . THR A 1 98 ? -9.936 -16.050 -8.595 1.00 85.94 98 THR A CA 1
ATOM 793 C C . THR A 1 98 ? -9.169 -14.840 -9.126 1.00 85.94 98 THR A C 1
ATOM 795 O O . THR A 1 98 ? -9.466 -13.692 -8.789 1.00 85.94 98 THR A O 1
ATOM 798 N N . LYS A 1 99 ? -8.192 -15.070 -10.008 1.00 80.12 99 LYS A N 1
ATOM 799 C CA . LYS A 1 99 ? -7.404 -13.976 -10.593 1.00 80.12 99 LYS A CA 1
ATOM 800 C C . LYS A 1 99 ? -8.280 -12.958 -11.337 1.00 80.12 99 LYS A C 1
ATOM 802 O O . LYS A 1 99 ? -8.038 -11.762 -11.241 1.00 80.12 99 LYS A O 1
ATOM 807 N N . GLY A 1 100 ? -9.313 -13.422 -12.046 1.00 80.88 100 GLY A N 1
ATOM 808 C CA . GLY A 1 100 ? -10.256 -12.542 -12.743 1.00 80.88 100 GLY A CA 1
ATOM 809 C C . GLY A 1 100 ? -11.079 -11.674 -11.787 1.00 80.88 100 GLY A C 1
ATOM 810 O O . GLY A 1 100 ? -11.303 -10.498 -12.059 1.00 80.88 100 GLY A O 1
ATOM 811 N N . GLU A 1 101 ? -11.480 -12.214 -10.634 1.00 84.69 101 GLU A N 1
ATOM 812 C CA . GLU A 1 101 ? -12.189 -11.432 -9.616 1.00 84.69 101 GLU A CA 1
ATOM 813 C C . GLU A 1 101 ? -11.279 -10.408 -8.929 1.00 84.69 101 GLU A C 1
ATOM 815 O O . GLU A 1 101 ? -11.734 -9.300 -8.653 1.00 84.69 101 GLU A O 1
ATOM 820 N N . ALA A 1 102 ? -10.004 -10.743 -8.699 1.00 80.31 102 ALA A N 1
ATOM 821 C CA . ALA A 1 102 ? -9.021 -9.797 -8.171 1.00 80.31 102 ALA A CA 1
ATOM 822 C C . ALA A 1 102 ? -8.818 -8.608 -9.126 1.00 80.31 102 ALA A C 1
ATOM 824 O O . ALA A 1 102 ? -8.820 -7.464 -8.687 1.00 80.31 102 ALA A O 1
ATOM 825 N N . VAL A 1 103 ? -8.755 -8.863 -10.438 1.00 78.88 103 VAL A N 1
ATOM 826 C CA . VAL A 1 103 ? -8.696 -7.799 -11.453 1.00 78.88 103 VAL A CA 1
ATOM 827 C C . VAL A 1 103 ? -9.939 -6.916 -11.392 1.00 78.88 103 VAL A C 1
ATOM 829 O O . VAL A 1 103 ? -9.820 -5.697 -11.351 1.00 78.88 103 VAL A O 1
ATOM 832 N N . ASN A 1 104 ? -11.136 -7.505 -11.338 1.00 80.88 104 ASN A N 1
ATOM 833 C CA . ASN A 1 104 ? -12.378 -6.733 -11.250 1.00 80.88 104 ASN A CA 1
ATOM 834 C C . ASN A 1 104 ? -12.399 -5.802 -10.027 1.00 80.88 104 ASN A C 1
ATOM 836 O O . ASN A 1 104 ? -12.875 -4.671 -10.144 1.00 80.88 104 ASN A O 1
ATOM 840 N N . LEU A 1 105 ? -11.831 -6.236 -8.895 1.00 81.31 105 LEU A N 1
ATOM 841 C CA . LEU A 1 105 ? -11.715 -5.421 -7.684 1.00 81.31 105 LEU A CA 1
ATOM 842 C C . LEU A 1 105 ? -10.881 -4.153 -7.896 1.00 81.31 105 LEU A C 1
ATOM 844 O O . LEU A 1 105 ? -11.260 -3.091 -7.396 1.00 81.31 105 LEU A O 1
ATOM 848 N N . GLU A 1 106 ? -9.802 -4.219 -8.678 1.00 74.88 106 GLU A N 1
ATOM 849 C CA . GLU A 1 106 ? -8.996 -3.037 -9.020 1.00 74.88 106 GLU A CA 1
ATOM 850 C C . GLU A 1 106 ? -9.790 -2.001 -9.829 1.00 74.88 106 GLU A C 1
ATOM 852 O O . GLU A 1 106 ? -9.581 -0.794 -9.685 1.00 74.88 106 GLU A O 1
ATOM 857 N N . TRP A 1 107 ? -10.749 -2.464 -10.636 1.00 75.12 107 TRP A N 1
ATOM 858 C CA . TRP A 1 107 ? -11.682 -1.618 -11.386 1.00 75.12 107 TRP A CA 1
ATOM 859 C C . TRP A 1 107 ? -12.880 -1.142 -10.547 1.00 75.12 107 TRP A C 1
ATOM 861 O O . TRP A 1 107 ? -13.737 -0.419 -11.050 1.00 75.12 107 TRP A O 1
ATOM 871 N N . GLY A 1 108 ? -12.942 -1.503 -9.261 1.00 74.69 108 GLY A N 1
ATOM 872 C CA . GLY A 1 108 ? -14.057 -1.165 -8.372 1.00 74.69 108 GLY A CA 1
ATOM 873 C C . GLY A 1 108 ? -15.300 -2.032 -8.582 1.00 74.69 108 GLY A C 1
ATOM 874 O O . GLY A 1 108 ? -16.389 -1.661 -8.146 1.00 74.69 108 GLY A O 1
ATOM 875 N N . HIS A 1 109 ? -15.151 -3.177 -9.244 1.00 76.62 109 HIS A N 1
ATOM 876 C CA . HIS A 1 109 ? -16.191 -4.183 -9.419 1.00 76.62 109 HIS A CA 1
ATOM 877 C C . HIS A 1 109 ? -15.913 -5.404 -8.535 1.00 76.62 109 HIS A C 1
ATOM 879 O O . HIS A 1 109 ? -14.790 -5.656 -8.125 1.00 76.62 109 HIS A O 1
ATOM 885 N N . GLY A 1 110 ? -16.924 -6.226 -8.271 1.00 81.25 110 GLY A N 1
ATOM 886 C CA . GLY A 1 110 ? -16.729 -7.520 -7.617 1.00 81.25 110 GLY A CA 1
ATOM 887 C C . GLY A 1 110 ? -17.379 -7.634 -6.244 1.00 81.25 110 GLY A C 1
ATOM 888 O O . GLY A 1 110 ? -18.248 -6.852 -5.869 1.00 81.25 110 GLY A O 1
ATOM 889 N N . LYS A 1 111 ? -17.004 -8.700 -5.534 1.00 81.31 111 LYS A N 1
ATOM 890 C CA . LYS A 1 111 ? -17.715 -9.196 -4.344 1.00 81.31 111 LYS A CA 1
ATOM 891 C C . LYS A 1 111 ? -17.433 -8.405 -3.068 1.00 81.31 111 LYS A C 1
ATOM 893 O O . LYS A 1 111 ? -18.170 -8.548 -2.098 1.00 81.31 111 LYS A O 1
ATOM 898 N N . VAL A 1 112 ? -16.371 -7.607 -3.060 1.00 89.56 112 VAL A N 1
ATOM 899 C CA . VAL A 1 112 ? -15.930 -6.846 -1.890 1.00 89.56 112 VAL A CA 1
ATOM 900 C C . VAL A 1 112 ? -15.791 -5.381 -2.257 1.00 89.56 112 VAL A C 1
ATOM 902 O O . VAL A 1 112 ? -15.550 -5.042 -3.415 1.00 89.56 112 VAL A O 1
ATOM 905 N N . LYS A 1 113 ? -15.932 -4.505 -1.265 1.00 91.38 113 LYS A N 1
ATOM 906 C CA . LYS A 1 113 ? -15.732 -3.069 -1.474 1.00 91.38 113 LYS A CA 1
ATOM 907 C C . LYS A 1 113 ? -14.245 -2.745 -1.577 1.00 91.38 113 LYS A C 1
ATOM 909 O O . LYS A 1 113 ? -13.417 -3.412 -0.947 1.00 91.38 113 LYS A O 1
ATOM 914 N N . HIS A 1 114 ? -13.913 -1.698 -2.326 1.00 90.75 114 HIS A N 1
ATOM 915 C CA . HIS A 1 114 ? -12.543 -1.213 -2.416 1.00 90.75 114 HIS A CA 1
ATOM 916 C C . HIS A 1 114 ? -12.151 -0.556 -1.082 1.00 90.75 114 HIS A C 1
ATOM 918 O O . HIS A 1 114 ? -12.978 0.067 -0.421 1.00 90.75 114 HIS A O 1
ATOM 924 N N . ILE A 1 115 ? -10.879 -0.635 -0.674 1.00 92.81 115 ILE A N 1
ATOM 925 C CA . ILE A 1 115 ? -10.427 -0.122 0.638 1.00 92.81 115 ILE A CA 1
ATOM 926 C C . ILE A 1 115 ? -10.792 1.358 0.871 1.00 92.81 115 ILE A C 1
ATOM 928 O O . ILE A 1 11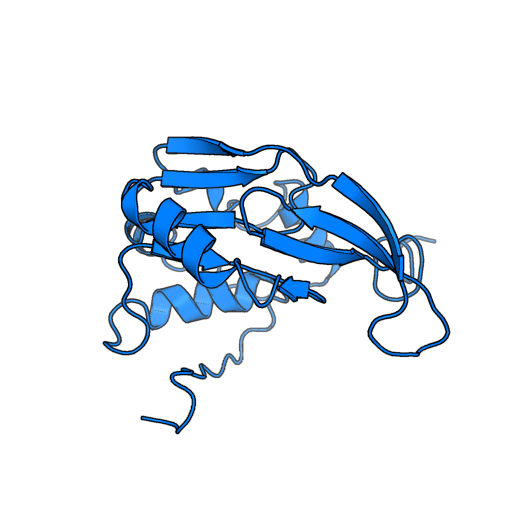5 ? -11.123 1.764 1.984 1.00 92.81 115 ILE A O 1
ATOM 932 N N . ARG A 1 116 ? -10.787 2.159 -0.202 1.00 93.38 116 ARG A N 1
ATOM 933 C CA . ARG A 1 116 ? -11.178 3.578 -0.176 1.00 93.38 116 ARG A CA 1
ATOM 934 C C . ARG A 1 116 ? -12.609 3.810 0.320 1.00 93.38 116 ARG A C 1
ATOM 936 O O . ARG A 1 116 ? -12.867 4.858 0.895 1.00 93.38 116 ARG A O 1
ATOM 943 N N . ASP A 1 117 ? -13.500 2.838 0.131 1.00 94.69 117 ASP A N 1
ATOM 944 C CA . ASP A 1 117 ? -14.919 2.939 0.487 1.00 94.69 117 ASP A CA 1
ATOM 945 C C . ASP A 1 117 ? -15.138 2.829 2.010 1.00 94.69 117 ASP A C 1
ATOM 947 O O . ASP A 1 117 ? -16.240 3.065 2.502 1.00 94.69 117 ASP A O 1
ATOM 951 N N . PHE A 1 118 ? -14.088 2.486 2.767 1.00 97.00 118 PHE A N 1
ATOM 952 C CA . PHE A 1 118 ? -14.090 2.412 4.232 1.00 97.00 118 PHE A CA 1
ATOM 953 C C . PHE A 1 118 ? -13.425 3.617 4.907 1.00 97.00 118 PHE A C 1
ATOM 955 O O . PHE A 1 118 ? -13.415 3.707 6.136 1.00 97.00 118 PHE A O 1
ATOM 962 N N . ALA A 1 119 ? -12.862 4.540 4.127 1.00 97.69 119 ALA A N 1
ATOM 963 C CA . ALA A 1 119 ? -12.309 5.786 4.634 1.00 97.69 119 ALA A CA 1
ATOM 964 C C . ALA A 1 119 ? -13.379 6.887 4.630 1.00 97.69 119 ALA A C 1
ATOM 966 O O . ALA A 1 119 ? -14.158 7.011 3.689 1.00 97.69 119 ALA A O 1
ATOM 967 N N . LYS A 1 120 ? -13.384 7.745 5.656 1.00 98.00 120 LYS A N 1
ATOM 968 C CA . LYS A 1 120 ? -14.233 8.952 5.676 1.00 98.00 120 LYS A CA 1
ATOM 969 C C . LYS A 1 120 ? -13.654 10.074 4.821 1.00 98.00 120 LYS A C 1
ATOM 971 O O . LYS A 1 120 ? -14.384 10.958 4.386 1.00 98.00 120 LYS A O 1
ATOM 976 N N . ARG A 1 121 ? -12.334 10.064 4.617 1.00 98.19 121 ARG A N 1
ATOM 977 C CA . ARG A 1 121 ? -11.625 11.031 3.778 1.00 98.19 121 ARG A CA 1
ATOM 978 C C . ARG A 1 121 ? -10.714 10.308 2.801 1.00 98.19 121 ARG A C 1
ATOM 980 O O . ARG A 1 121 ? -9.875 9.507 3.206 1.00 98.19 121 ARG A O 1
ATOM 987 N N . VAL A 1 122 ? -10.847 10.657 1.529 1.00 96.88 122 VAL A N 1
ATOM 988 C CA . VAL A 1 122 ? -9.961 10.205 0.460 1.00 96.88 122 VAL A CA 1
ATOM 989 C C . VAL A 1 122 ? -9.152 11.402 -0.017 1.00 96.88 122 VAL A C 1
ATOM 991 O O . VAL A 1 122 ? -9.713 12.368 -0.528 1.00 96.88 122 VAL A O 1
ATOM 994 N N . THR A 1 123 ? -7.836 11.342 0.155 1.00 96.75 123 THR A N 1
ATOM 995 C CA . THR A 1 123 ? -6.911 12.377 -0.310 1.00 96.75 123 THR A CA 1
ATOM 996 C C . THR A 1 123 ? -6.146 11.843 -1.516 1.00 96.75 123 THR A C 1
ATOM 998 O O . THR A 1 123 ? -5.434 10.841 -1.416 1.00 96.75 123 THR A O 1
ATOM 1001 N N . GLY A 1 124 ? -6.281 12.512 -2.659 1.00 94.56 124 GLY A N 1
ATOM 1002 C CA . GLY A 1 124 ? -5.480 12.207 -3.842 1.00 94.56 124 GLY A CA 1
ATOM 1003 C C . GLY A 1 124 ? -4.028 12.652 -3.660 1.00 94.56 124 GLY A C 1
ATOM 1004 O O . GLY A 1 124 ? -3.773 13.763 -3.197 1.00 94.56 124 GLY A O 1
ATOM 1005 N N . THR A 1 125 ? -3.083 11.798 -4.039 1.00 92.12 125 THR A N 1
ATOM 1006 C CA . THR A 1 125 ? -1.658 12.135 -4.163 1.00 92.12 125 THR A CA 1
ATOM 1007 C C . THR A 1 125 ? -1.276 12.283 -5.640 1.00 92.12 125 THR A C 1
ATOM 1009 O O . THR A 1 125 ? -1.997 11.772 -6.507 1.00 92.12 125 THR A O 1
ATOM 1012 N N . PRO A 1 126 ? -0.144 12.935 -5.975 1.00 92.56 126 PRO A N 1
ATOM 1013 C CA . PRO A 1 126 ? 0.379 12.938 -7.333 1.00 92.56 126 PRO A CA 1
ATOM 1014 C C . PRO A 1 126 ? 0.438 11.523 -7.917 1.00 92.56 126 PRO A C 1
ATOM 1016 O O . PRO A 1 126 ? 0.796 10.557 -7.235 1.00 92.56 126 PRO A O 1
ATOM 1019 N N . GLY A 1 127 ? 0.055 11.407 -9.188 1.00 89.56 127 GLY A N 1
ATOM 1020 C CA . GLY A 1 127 ? 0.072 10.142 -9.913 1.00 89.56 127 GLY A CA 1
ATOM 1021 C C . GLY A 1 127 ? 1.486 9.587 -10.100 1.00 89.56 127 GLY A C 1
ATOM 1022 O O . GLY A 1 127 ? 2.493 10.287 -9.956 1.00 89.56 127 GLY A O 1
ATOM 1023 N N . ARG A 1 128 ? 1.554 8.304 -10.459 1.00 92.44 128 ARG A N 1
ATOM 1024 C CA . ARG A 1 128 ? 2.815 7.628 -10.774 1.00 92.44 128 ARG A CA 1
ATOM 1025 C C . ARG A 1 128 ? 3.483 8.244 -12.010 1.00 92.44 128 ARG A C 1
ATOM 1027 O O . ARG A 1 128 ? 2.811 8.597 -12.976 1.00 92.44 128 ARG A O 1
ATOM 1034 N N . GLN A 1 129 ? 4.809 8.322 -12.012 1.00 94.75 129 GLN A N 1
ATOM 1035 C CA . GLN A 1 129 ? 5.598 8.895 -13.108 1.00 94.75 129 GLN A CA 1
ATOM 1036 C C . GLN A 1 129 ? 6.373 7.795 -13.825 1.00 94.75 129 GLN A C 1
ATOM 1038 O O . GLN A 1 129 ? 7.159 7.092 -13.195 1.00 94.75 129 GLN A O 1
ATOM 1043 N N . PHE A 1 130 ? 6.190 7.634 -15.134 1.00 95.38 130 PHE A N 1
ATOM 1044 C CA . PHE A 1 130 ? 6.984 6.672 -15.898 1.00 95.38 130 PHE A CA 1
ATOM 1045 C C . PHE A 1 130 ? 8.463 7.092 -15.932 1.00 95.38 130 PHE A C 1
ATOM 1047 O O . PHE A 1 130 ? 8.787 8.246 -16.211 1.00 95.38 130 PHE A O 1
ATOM 1054 N N . ARG A 1 131 ? 9.367 6.158 -15.624 1.00 97.25 131 ARG A N 1
ATOM 1055 C CA . ARG A 1 131 ? 10.826 6.356 -15.536 1.00 97.25 131 ARG A CA 1
ATOM 1056 C C . ARG A 1 131 ? 11.596 5.353 -16.399 1.00 97.25 131 ARG A C 1
ATOM 1058 O O . ARG A 1 131 ? 12.728 5.001 -16.074 1.00 97.25 131 ARG A O 1
ATOM 1065 N N . GLY A 1 132 ? 10.977 4.896 -17.485 1.00 96.62 132 GLY A N 1
ATOM 1066 C CA . GLY A 1 132 ? 11.574 3.955 -18.425 1.00 96.62 132 GLY A CA 1
ATOM 1067 C C . GLY A 1 132 ? 11.323 2.494 -18.064 1.00 96.62 132 GLY A C 1
ATOM 1068 O O . GLY A 1 132 ? 10.399 2.153 -17.326 1.00 96.62 132 GLY A O 1
ATOM 1069 N N . MET A 1 133 ? 12.157 1.623 -18.618 1.00 96.69 133 MET A N 1
ATOM 1070 C CA . MET A 1 133 ? 12.057 0.174 -18.477 1.00 96.69 133 MET A CA 1
ATOM 1071 C C . MET A 1 133 ? 13.229 -0.354 -17.646 1.00 96.69 133 MET A C 1
ATOM 1073 O O . MET A 1 133 ? 14.338 0.168 -17.742 1.00 96.69 133 MET A O 1
ATOM 1077 N N . ALA A 1 134 ? 13.003 -1.384 -16.833 1.00 96.25 134 ALA A N 1
ATOM 1078 C CA . ALA A 1 134 ? 14.044 -2.010 -16.019 1.00 96.25 134 ALA A CA 1
ATOM 1079 C C . ALA A 1 134 ? 13.720 -3.479 -15.725 1.00 96.25 134 ALA A C 1
ATOM 1081 O O . ALA A 1 134 ? 12.555 -3.866 -15.670 1.00 96.25 134 ALA A O 1
ATOM 1082 N N . ASP A 1 135 ? 14.745 -4.296 -15.504 1.00 94.31 135 ASP A N 1
ATOM 1083 C CA . ASP A 1 135 ? 14.603 -5.719 -15.187 1.00 94.31 135 ASP A CA 1
ATOM 1084 C C . ASP A 1 135 ? 15.222 -6.019 -13.815 1.00 94.31 135 ASP A C 1
ATOM 1086 O O . ASP A 1 135 ? 16.367 -6.465 -13.739 1.00 94.31 135 ASP A O 1
ATOM 1090 N N . PRO A 1 136 ? 14.489 -5.744 -12.717 1.00 92.94 136 PRO A N 1
ATOM 1091 C CA . PRO A 1 136 ? 15.025 -5.871 -11.359 1.00 92.94 136 PRO A CA 1
ATOM 1092 C C . PRO A 1 136 ? 15.350 -7.318 -10.966 1.00 92.94 136 PRO A C 1
ATOM 1094 O O . PRO A 1 136 ? 15.987 -7.539 -9.944 1.00 92.94 136 PRO A O 1
ATOM 1097 N N . TYR A 1 137 ? 14.912 -8.297 -11.761 1.00 91.38 137 TYR A N 1
ATOM 1098 C CA . TYR A 1 137 ? 15.128 -9.720 -11.512 1.00 91.38 137 TYR A CA 1
ATOM 1099 C C . TYR A 1 137 ? 16.114 -10.362 -12.493 1.00 91.38 137 TYR A C 1
ATOM 1101 O O . TYR A 1 137 ? 16.294 -11.574 -12.446 1.00 91.38 137 TYR A O 1
ATOM 1109 N N . HIS A 1 138 ? 16.722 -9.589 -13.400 1.00 93.12 138 HIS A N 1
ATOM 1110 C CA . HIS A 1 138 ? 17.659 -10.103 -14.408 1.00 93.12 138 HIS A CA 1
ATOM 1111 C C . HIS A 1 138 ? 17.083 -11.257 -15.265 1.00 93.12 138 HIS A C 1
ATOM 1113 O O . HIS A 1 138 ? 17.786 -12.184 -15.662 1.00 93.12 138 HIS A O 1
ATOM 1119 N N . THR A 1 139 ? 15.785 -11.190 -15.569 1.00 91.19 139 THR A N 1
ATOM 1120 C CA . THR A 1 139 ? 15.018 -12.183 -16.344 1.00 91.19 139 THR A CA 1
ATOM 1121 C C . THR A 1 139 ? 15.105 -12.018 -17.867 1.00 91.19 139 THR A C 1
ATOM 1123 O O . THR A 1 139 ? 14.513 -12.806 -18.601 1.00 91.19 139 THR A O 1
ATOM 1126 N N . LYS A 1 140 ? 15.799 -10.985 -18.364 1.00 92.88 140 LYS A N 1
ATOM 1127 C CA . LYS A 1 140 ? 15.776 -10.490 -19.757 1.00 92.88 140 LYS A CA 1
ATOM 1128 C C . LYS A 1 140 ? 14.399 -9.992 -20.214 1.00 92.88 140 LYS A C 1
ATOM 1130 O O . LYS A 1 140 ? 14.187 -9.722 -21.396 1.00 92.88 140 LYS A O 1
ATOM 1135 N N . VAL A 1 141 ? 13.458 -9.839 -19.282 1.00 91.19 141 VAL A N 1
ATOM 1136 C CA . VAL A 1 141 ? 12.096 -9.369 -19.537 1.00 91.19 141 VAL A CA 1
ATOM 1137 C C . VAL A 1 141 ? 11.894 -8.051 -18.783 1.00 91.19 141 VAL A C 1
ATOM 1139 O O . VAL A 1 141 ? 11.567 -8.060 -17.593 1.00 91.19 141 VAL A O 1
ATOM 1142 N N . PRO A 1 142 ? 12.097 -6.898 -19.448 1.00 93.00 142 PRO A N 1
ATOM 1143 C CA . PRO A 1 142 ? 12.000 -5.610 -18.782 1.00 93.00 142 PRO A CA 1
ATOM 1144 C C . PRO A 1 142 ? 10.551 -5.271 -18.414 1.00 93.00 142 PRO A C 1
ATOM 1146 O O . PRO A 1 142 ? 9.602 -5.627 -19.113 1.00 93.00 142 PRO A O 1
ATOM 1149 N N . ARG A 1 143 ? 10.408 -4.542 -17.309 1.00 94.12 143 ARG A N 1
ATOM 1150 C CA . ARG A 1 143 ? 9.157 -4.064 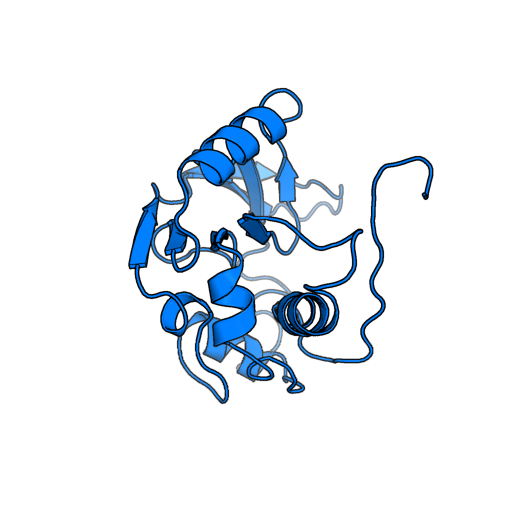-16.714 1.00 94.12 143 ARG A CA 1
ATOM 1151 C C . ARG A 1 143 ? 9.100 -2.542 -16.783 1.00 94.12 143 ARG A C 1
ATOM 1153 O O . ARG A 1 143 ? 10.133 -1.877 -16.700 1.00 94.12 143 ARG A O 1
ATOM 1160 N N . HIS A 1 144 ? 7.896 -1.993 -16.883 1.00 94.19 144 HIS A N 1
ATOM 1161 C CA . HIS A 1 144 ? 7.667 -0.554 -16.814 1.00 94.19 144 HIS A CA 1
ATOM 1162 C C . HIS A 1 144 ? 7.974 -0.061 -15.401 1.00 94.19 144 HIS A C 1
ATOM 1164 O O . HIS A 1 144 ? 7.350 -0.511 -14.440 1.00 94.19 144 HIS A O 1
ATOM 1170 N N . LYS A 1 145 ? 8.937 0.853 -15.273 1.00 95.88 145 LYS A N 1
ATOM 1171 C CA . LYS A 1 145 ? 9.363 1.446 -14.005 1.00 95.88 145 LYS A CA 1
ATOM 1172 C C . LYS A 1 145 ? 8.573 2.727 -13.762 1.00 95.88 145 LYS A C 1
ATOM 1174 O O . LYS A 1 145 ? 8.727 3.702 -14.494 1.00 95.88 145 LYS A O 1
ATOM 1179 N N . TYR A 1 146 ? 7.764 2.746 -12.711 1.00 95.81 146 TYR A N 1
ATOM 1180 C CA . TYR A 1 146 ? 6.989 3.912 -12.295 1.00 95.81 146 TYR A CA 1
ATOM 1181 C C . TYR A 1 146 ? 7.472 4.431 -10.944 1.00 95.81 146 TYR A C 1
ATOM 1183 O O . TYR A 1 146 ? 7.605 3.665 -9.998 1.00 95.81 146 TYR A O 1
ATOM 1191 N N . TRP A 1 147 ? 7.721 5.732 -10.845 1.00 96.06 147 TRP A N 1
ATOM 1192 C CA . TRP A 1 147 ? 8.072 6.425 -9.610 1.00 96.06 147 TRP A CA 1
ATOM 1193 C C . TRP A 1 147 ? 6.828 6.957 -8.901 1.00 96.06 147 TRP A C 1
ATOM 1195 O O . TRP A 1 147 ? 5.991 7.607 -9.528 1.00 96.06 147 TRP A O 1
ATOM 1205 N N . TYR A 1 148 ? 6.742 6.716 -7.596 1.00 95.38 148 TYR A N 1
ATOM 1206 C CA . TYR A 1 148 ? 5.692 7.222 -6.720 1.00 95.38 148 TYR A CA 1
ATOM 1207 C C . TYR A 1 148 ? 6.294 8.295 -5.808 1.00 95.38 148 TYR A C 1
ATOM 1209 O O . TYR A 1 148 ? 6.864 7.954 -4.766 1.00 95.38 148 TYR A O 1
ATOM 1217 N N . PRO A 1 149 ? 6.199 9.584 -6.188 1.00 93.88 149 PRO A N 1
ATOM 1218 C CA . PRO A 1 149 ? 6.902 10.660 -5.496 1.00 93.88 149 PRO A CA 1
ATOM 1219 C C . PRO A 1 149 ? 6.462 10.824 -4.049 1.00 93.88 149 PRO A C 1
ATOM 1221 O O . PRO A 1 149 ? 7.293 11.154 -3.223 1.00 93.88 149 PRO A O 1
ATOM 1224 N N . ASP A 1 150 ? 5.209 10.531 -3.712 1.00 93.69 150 ASP A N 1
ATOM 1225 C CA . ASP A 1 150 ? 4.737 10.695 -2.336 1.00 93.69 150 ASP A CA 1
ATOM 1226 C C . ASP A 1 150 ? 5.195 9.572 -1.410 1.00 93.69 150 ASP A C 1
ATOM 1228 O O . ASP A 1 150 ? 5.331 9.798 -0.211 1.00 93.69 150 ASP A O 1
ATOM 1232 N N . PHE A 1 151 ? 5.483 8.388 -1.950 1.00 94.75 151 PHE A N 1
ATOM 1233 C CA . PHE A 1 151 ? 5.911 7.224 -1.171 1.00 94.75 151 PHE A CA 1
ATOM 1234 C C . PHE A 1 151 ? 7.407 6.942 -1.286 1.00 94.75 151 PHE A C 1
ATOM 1236 O O . PHE A 1 151 ? 7.906 6.058 -0.601 1.00 94.75 151 PHE A O 1
ATOM 1243 N N . HIS A 1 152 ? 8.123 7.690 -2.127 1.00 96.19 152 HIS A N 1
ATOM 1244 C CA . HIS A 1 152 ? 9.548 7.518 -2.381 1.00 96.19 152 HIS A CA 1
ATOM 1245 C C . HIS A 1 152 ? 9.920 6.067 -2.749 1.00 96.19 152 HIS A C 1
ATOM 1247 O O . HIS A 1 152 ? 10.808 5.453 -2.152 1.00 96.19 152 HIS A O 1
ATOM 1253 N N . LEU A 1 153 ? 9.210 5.500 -3.728 1.00 96.44 153 LEU A N 1
ATOM 1254 C CA . LEU A 1 153 ? 9.440 4.141 -4.222 1.00 96.44 153 LEU A CA 1
ATOM 1255 C C . LEU A 1 153 ? 9.216 4.024 -5.730 1.00 96.44 153 LEU A C 1
ATOM 1257 O O . LEU A 1 153 ? 8.480 4.803 -6.341 1.00 96.44 153 LEU A O 1
ATOM 1261 N N . TYR A 1 154 ? 9.825 3.001 -6.319 1.00 96.38 154 TYR A N 1
ATOM 1262 C CA . TYR A 1 154 ? 9.583 2.560 -7.684 1.00 96.38 154 TYR A CA 1
ATOM 1263 C C . TYR A 1 154 ? 8.736 1.290 -7.687 1.00 96.38 154 TYR A C 1
ATOM 1265 O O . TYR A 1 154 ? 9.027 0.362 -6.938 1.00 96.38 154 TYR A O 1
ATOM 1273 N N . LYS A 1 155 ? 7.744 1.222 -8.571 1.00 95.06 155 LYS A N 1
ATOM 1274 C CA . LYS A 1 155 ? 6.982 0.013 -8.907 1.00 95.06 155 LYS A CA 1
ATOM 1275 C C . LYS A 1 155 ? 7.399 -0.463 -10.293 1.00 95.06 155 LYS A C 1
ATOM 1277 O O . LYS A 1 155 ? 7.574 0.358 -11.196 1.00 95.06 155 LYS A O 1
ATOM 1282 N N . PHE A 1 156 ? 7.519 -1.772 -10.468 1.00 94.25 156 PHE A N 1
ATOM 1283 C CA . PHE A 1 156 ? 7.866 -2.389 -11.745 1.00 94.25 156 PHE A CA 1
ATOM 1284 C C . PHE A 1 156 ? 6.700 -3.251 -12.223 1.00 94.25 156 PHE A C 1
ATOM 1286 O O . PHE A 1 156 ? 6.332 -4.207 -11.551 1.00 94.25 156 PHE A O 1
ATOM 1293 N N . ILE A 1 157 ? 6.121 -2.911 -13.375 1.00 90.25 157 ILE A N 1
ATOM 1294 C CA . ILE A 1 157 ? 4.906 -3.553 -13.900 1.00 90.25 157 ILE A CA 1
ATOM 1295 C C . ILE A 1 157 ? 5.220 -4.279 -15.206 1.00 90.25 157 ILE A C 1
ATOM 1297 O O . ILE A 1 157 ? 5.815 -3.706 -16.126 1.00 90.25 157 ILE A O 1
ATOM 1301 N N . LEU A 1 158 ? 4.829 -5.547 -15.291 1.00 88.38 158 LEU A N 1
ATOM 1302 C CA . LEU A 1 158 ? 5.068 -6.392 -16.454 1.00 88.38 158 LEU A CA 1
ATOM 1303 C C . LEU A 1 158 ? 3.913 -6.294 -17.464 1.00 88.38 158 LEU A C 1
ATOM 1305 O O . LEU A 1 158 ? 3.201 -7.258 -17.696 1.00 88.38 158 LEU A O 1
ATOM 1309 N N . MET A 1 159 ? 3.762 -5.146 -18.119 1.00 80.38 159 MET A N 1
ATOM 1310 C CA . MET A 1 159 ? 2.655 -4.942 -19.063 1.00 80.38 159 MET A CA 1
ATOM 1311 C C . MET A 1 159 ? 2.629 -5.987 -20.198 1.00 80.38 159 MET A C 1
ATOM 1313 O O . MET A 1 159 ? 3.664 -6.278 -20.806 1.00 80.38 159 MET A O 1
ATOM 1317 N N . HIS A 1 160 ? 1.428 -6.472 -20.533 1.00 65.81 160 HIS A N 1
ATOM 1318 C CA . HIS A 1 160 ? 1.124 -7.258 -21.741 1.00 65.81 160 HIS A CA 1
ATOM 1319 C C . HIS A 1 160 ? 1.930 -8.565 -21.918 1.00 65.81 160 HIS A C 1
ATOM 1321 O O . HIS A 1 160 ? 2.182 -8.993 -23.045 1.00 65.81 160 HIS A O 1
ATOM 1327 N N . LYS A 1 161 ? 2.348 -9.219 -20.824 1.00 60.28 161 LYS A N 1
ATOM 1328 C CA . LYS A 1 161 ? 3.003 -10.545 -20.849 1.00 60.28 161 LYS A CA 1
ATOM 1329 C C . LYS A 1 161 ? 2.369 -11.504 -19.833 1.00 60.28 161 LYS A C 1
ATOM 1331 O O . LYS A 1 161 ? 1.571 -11.091 -18.995 1.00 60.28 161 LYS A O 1
ATOM 1336 N N . TYR A 1 162 ? 2.719 -12.795 -19.911 1.00 52.94 162 TYR A N 1
ATOM 1337 C CA . TYR A 1 162 ? 2.280 -13.836 -18.970 1.00 52.94 162 TYR A CA 1
ATOM 1338 C C . TYR A 1 162 ? 2.448 -13.372 -17.516 1.00 52.94 162 TYR A C 1
ATOM 1340 O O . TYR A 1 162 ? 3.562 -13.098 -17.075 1.00 52.94 162 TYR A O 1
ATOM 1348 N N . GLY A 1 163 ? 1.337 -13.271 -16.785 1.00 52.97 163 GLY A N 1
ATOM 1349 C CA . GLY A 1 163 ? 1.318 -12.793 -15.400 1.00 52.97 163 GLY A CA 1
ATOM 1350 C C . GLY A 1 163 ? 0.545 -11.491 -15.197 1.00 52.97 163 GLY A C 1
ATOM 1351 O O . GLY A 1 163 ? -0.043 -11.342 -14.130 1.00 52.97 163 GLY A O 1
ATOM 1352 N N . ASP A 1 164 ? 0.427 -10.645 -16.219 1.00 50.62 164 ASP A N 1
ATOM 1353 C CA . ASP A 1 164 ? -0.337 -9.390 -16.182 1.00 50.62 164 ASP A CA 1
ATOM 1354 C C . ASP A 1 164 ? -1.616 -9.511 -17.034 1.00 50.62 164 ASP A C 1
ATOM 1356 O O . ASP A 1 164 ? -1.749 -10.449 -17.835 1.00 50.62 164 ASP A O 1
ATOM 1360 N N . ILE A 1 165 ? -2.592 -8.626 -16.816 1.00 48.31 165 ILE A N 1
ATOM 1361 C CA . ILE A 1 165 ? -3.911 -8.666 -17.477 1.00 48.31 165 ILE A CA 1
ATOM 1362 C C . ILE A 1 165 ? -3.708 -8.763 -19.004 1.00 48.31 165 ILE A C 1
ATOM 1364 O O . ILE A 1 165 ? -3.182 -7.848 -19.635 1.00 48.31 165 ILE A O 1
ATOM 1368 N N . GLY A 1 166 ? -4.076 -9.914 -19.583 1.00 44.53 166 GLY A N 1
ATOM 1369 C CA . GLY A 1 166 ? -3.938 -10.223 -21.015 1.00 44.53 166 GLY A CA 1
ATOM 1370 C C . GLY A 1 166 ? -3.004 -11.389 -21.372 1.00 44.53 166 GLY A C 1
ATOM 1371 O O . GLY A 1 166 ? -3.044 -11.864 -22.500 1.00 44.53 166 GLY A O 1
ATOM 1372 N N . GLY A 1 167 ? -2.199 -11.913 -20.441 1.00 36.00 167 GLY A N 1
ATOM 1373 C CA . GLY A 1 167 ? -1.251 -12.998 -20.748 1.00 36.00 167 GLY A CA 1
ATOM 1374 C C . GLY A 1 167 ? -1.817 -14.427 -20.739 1.00 36.00 167 GLY A C 1
ATOM 1375 O O . GLY A 1 167 ? -1.092 -15.361 -21.061 1.00 36.00 167 GLY A O 1
ATOM 1376 N N . GLY A 1 168 ? -3.070 -14.640 -20.331 1.00 38.78 168 GLY A N 1
ATOM 1377 C CA . GLY A 1 168 ? -3.604 -16.003 -20.174 1.00 38.78 168 GLY A CA 1
ATOM 1378 C C . GLY A 1 168 ? -5.112 -16.114 -19.971 1.00 38.78 168 GLY A C 1
ATOM 1379 O O . GLY A 1 168 ? -5.577 -17.099 -19.412 1.00 38.78 168 GLY A O 1
ATOM 1380 N N . GLY A 1 169 ? -5.881 -15.108 -20.375 1.00 38.59 169 GLY A N 1
ATOM 1381 C CA . GLY A 1 169 ? -7.315 -15.083 -20.112 1.00 38.59 169 GLY A CA 1
ATOM 1382 C C . GLY A 1 169 ? -8.003 -14.025 -20.947 1.00 38.59 169 GLY A C 1
ATOM 1383 O O . GLY A 1 169 ? -8.200 -12.917 -20.467 1.00 38.59 169 GLY A O 1
ATOM 1384 N N . LEU A 1 170 ? -8.246 -14.393 -22.202 1.00 32.03 170 LEU A N 1
ATOM 1385 C CA . LEU A 1 170 ? -9.301 -13.988 -23.138 1.00 32.03 170 LEU A CA 1
ATOM 1386 C C . LEU A 1 170 ? -8.753 -14.329 -24.531 1.00 32.03 170 LEU A C 1
ATOM 1388 O O . LEU A 1 170 ? -7.956 -13.588 -25.103 1.00 32.03 170 LEU A O 1
ATOM 1392 N N . LYS A 1 171 ? -9.101 -15.532 -24.997 1.00 34.34 171 LYS A N 1
ATOM 1393 C CA . LYS A 1 171 ? -9.267 -15.777 -26.430 1.00 34.34 171 LYS A CA 1
ATOM 1394 C C . LYS A 1 171 ? -10.613 -15.196 -26.833 1.00 34.34 171 LYS A C 1
ATOM 1396 O O . LYS A 1 171 ? -11.535 -15.306 -25.992 1.00 34.34 171 LYS A O 1
#

Foldseek 3Di:
DPPPLDDDFDFPAQQALCSVLQSCLVCCPPPSNPDQKDWRDDDDKDADVPPLVVLVVVCSVPADQLEKEAAPPVGNRTIMHGVVLSVQQHCLSVHHDDPVQSVLVSVQDHDGGHSRVSGPYYHYDHHWAFDDWDDPPPPVQIFTWTADVSNRMIDGHRPCDPPDPPHPDDD

Solvent-accessible surface area (backbone atoms only — not comparable to full-atom values): 10065 Å² total; per-residue (Å²): 132,58,100,78,84,64,78,87,79,91,75,92,64,53,22,76,85,47,27,59,57,30,55,42,45,82,34,45,82,40,85,85,60,48,54,71,44,48,75,49,77,54,83,57,65,48,68,39,90,90,46,22,67,64,38,47,53,54,50,51,71,71,55,42,47,39,23,32,39,33,34,43,87,83,41,75,68,39,37,37,32,11,44,48,28,47,65,58,44,53,69,58,46,72,53,74,50,54,74,71,49,52,53,34,36,78,75,72,37,70,97,48,82,50,76,70,78,40,28,85,38,80,43,79,43,74,51,68,38,83,72,55,73,45,48,96,77,74,72,89,61,65,15,46,28,28,38,31,76,79,58,34,31,35,39,51,41,55,78,77,34,79,90,32,87,69,40,83,74,80,131

Mean predicted aligned error: 5.81 Å

Sequence (171 aa):
WGELGMTYINSTLNAFDVNALSSLFHNVDDPRVRARAYLYIHDTVMVEPKSFLSQFRKIAKIIGEDEIRLPGTPNSNIYAFGHKVVRSYRTNFDVNFTKGEAVNLEWGHGKVKHIRDFAKRVTGTPGRQFRGMADPYHTKVPRHKYWYPDFHLYKFILMHKYGDIGGGGLK